Protein AF-A0A2E7JFL5-F1 (afdb_monomer)

Secondary structure (DSSP, 8-state):
-PPPPPSS------S-S---EEEEEEEBTB--HHHHHHHHHH-TTEEEEEEESS-S-HHHHTT-SEEEEEEEGGGTTT-TTTHHHH-STTTT---TT-EEEEEEE-TTS----HHHHHHHHHHTT-EEEEPPP-

Foldseek 3Di:
DDDDDDPDPPPPPPPDPDPQQEEEEFEQQFDDPVVNVVVCVVCVSHHYDYDGDADPPLVNRAVHLEYEYEYELVLCAPCLLPSCVVDRRCVPHQQANGEYEYEYPPPPVGPHPVVSNCVNSVVSHHNYDYDDHD

pLDDT: mean 78.44, std 17.64, range [36.72, 97.0]

Nearest PDB structures (foldseek):
  1ahn-assembly1_A  TM=6.232E-01  e=6.566E-03  Escherichia coli
  5ljp-assembly1_A  TM=6.431E-01  e=4.286E-02  Nostoc sp. PCC 7119
  5veg-assembly3_C  TM=6.002E-01  e=5.205E-02  Limosilactobacillus reuteri
  1qhe-assembly1_A  TM=5.517E-01  e=2.908E-02  Nostoc sp. PCC 7119
  6gaq-assembly1_A  TM=5.177E-01  e=1.624E-02  Bacillus cereus ATCC 14579

Mean predicted aligned error: 10.01 Å

Solvent-accessible surface area (backbone atoms only — not comparable to full-atom values): 7988 Å² total; per-residue (Å²): 134,88,80,84,76,79,93,61,84,70,81,75,69,75,92,67,96,68,78,61,52,57,26,37,31,41,21,74,86,36,72,53,64,73,60,54,49,54,52,46,67,76,36,78,71,49,42,74,51,78,43,60,45,78,64,67,51,36,78,74,53,64,82,40,55,41,33,37,38,43,38,46,27,86,81,36,58,95,37,32,65,53,37,79,78,74,41,57,84,54,60,82,50,80,41,61,79,21,39,36,40,35,35,71,39,74,56,89,88,40,82,56,60,59,67,44,32,42,48,39,40,38,76,54,38,25,50,57,40,78,50,74,89,125

Sequence (134 aa):
MRKRIPLYPTQEKPKNPGAMSCAAMICTAGCPADITEQLAESLPNICFDCYATEVASAQNICPYKDIYLLISAEDIIGIEEDWLDTTTAFKGISLKERNVFIQGYRNELLSPDWEALLSSFASRGALPVLLGPS

Radius of gyration: 19.9 Å; Cα contacts (8 Å, |Δi|>4): 203; chains: 1; bounding box: 33×41×75 Å

Structure (mmCIF, N/CA/C/O backbone):
data_AF-A0A2E7JFL5-F1
#
_entry.id   AF-A0A2E7JFL5-F1
#
loop_
_atom_site.group_PDB
_atom_site.id
_atom_site.type_symbol
_atom_site.label_atom_id
_atom_site.label_alt_id
_atom_site.label_comp_id
_atom_site.label_asym_id
_atom_site.label_entity_id
_atom_site.label_seq_id
_atom_site.pdbx_PDB_ins_code
_atom_site.Cartn_x
_atom_site.Cartn_y
_atom_site.Cartn_z
_atom_site.occupancy
_atom_site.B_iso_or_equiv
_atom_site.auth_seq_id
_atom_site.auth_comp_id
_atom_site.auth_asym_id
_atom_site.auth_atom_id
_atom_site.pdbx_PDB_model_num
ATOM 1 N N . MET A 1 1 ? -16.829 25.202 60.565 1.00 43.12 1 MET A N 1
ATOM 2 C CA . MET A 1 1 ? -15.670 25.781 59.846 1.00 43.12 1 MET A CA 1
ATOM 3 C C . MET A 1 1 ? -15.755 25.372 58.379 1.00 43.12 1 MET A C 1
ATOM 5 O O . MET A 1 1 ? -15.778 24.181 58.099 1.00 43.12 1 MET A O 1
ATOM 9 N N . ARG A 1 2 ? -15.911 26.334 57.458 1.00 40.91 2 ARG A N 1
ATOM 10 C CA . ARG A 1 2 ? -16.038 26.084 56.009 1.00 40.91 2 ARG A CA 1
ATOM 11 C C . ARG A 1 2 ? -14.658 25.738 55.432 1.00 40.91 2 ARG A C 1
ATOM 13 O O . ARG A 1 2 ? -13.753 26.564 55.505 1.00 40.91 2 ARG A O 1
ATOM 20 N N . LYS A 1 3 ? -14.487 24.524 54.896 1.00 44.25 3 LYS A N 1
ATOM 21 C CA . LYS A 1 3 ? -13.269 24.112 54.178 1.00 44.25 3 LYS A CA 1
ATOM 22 C C . LYS A 1 3 ? -13.237 24.816 52.813 1.00 44.25 3 LYS A C 1
ATOM 24 O O . LYS A 1 3 ? -14.229 24.786 52.091 1.00 44.25 3 LYS A O 1
ATOM 29 N N . ARG A 1 4 ? -12.122 25.485 52.495 1.00 49.38 4 ARG A N 1
ATOM 30 C CA . ARG A 1 4 ? -11.875 26.131 51.193 1.00 49.38 4 ARG A CA 1
ATOM 31 C C . ARG A 1 4 ? -11.761 25.057 50.107 1.00 49.38 4 ARG A C 1
ATOM 33 O O . ARG A 1 4 ? -10.994 24.114 50.273 1.00 49.38 4 ARG A O 1
ATOM 40 N N . ILE A 1 5 ? -12.507 25.219 49.018 1.00 57.12 5 ILE A N 1
ATOM 41 C CA . ILE A 1 5 ? -12.375 24.428 47.788 1.00 57.12 5 ILE A CA 1
ATOM 42 C C . ILE A 1 5 ? -11.257 25.077 46.953 1.00 57.12 5 ILE A C 1
ATOM 44 O O . ILE A 1 5 ? -11.315 26.293 46.749 1.00 57.12 5 ILE A O 1
ATOM 48 N N . PRO A 1 6 ? -10.233 24.337 46.493 1.00 43.84 6 PRO A N 1
ATOM 49 C CA . PRO A 1 6 ? -9.241 24.877 45.569 1.00 43.84 6 PRO A CA 1
ATOM 50 C C . PRO A 1 6 ? -9.894 25.234 44.225 1.00 43.84 6 PRO A C 1
ATOM 52 O O . PRO A 1 6 ? -10.531 24.397 43.594 1.00 43.84 6 PRO A O 1
ATOM 55 N N . LEU A 1 7 ? -9.728 26.487 43.800 1.00 46.53 7 LEU A N 1
ATOM 56 C CA . LEU A 1 7 ? -10.226 27.055 42.542 1.00 46.53 7 LEU A CA 1
ATOM 57 C C . LEU A 1 7 ? -9.239 26.832 41.389 1.00 46.53 7 LEU A C 1
ATOM 59 O O . LEU A 1 7 ? -8.858 27.786 40.738 1.00 46.53 7 LEU A O 1
ATOM 63 N N . TYR A 1 8 ? -8.809 25.598 41.140 1.00 39.72 8 TYR A N 1
ATOM 64 C CA . TYR A 1 8 ? -8.213 25.199 39.860 1.00 39.72 8 TYR A CA 1
ATOM 65 C C . TYR A 1 8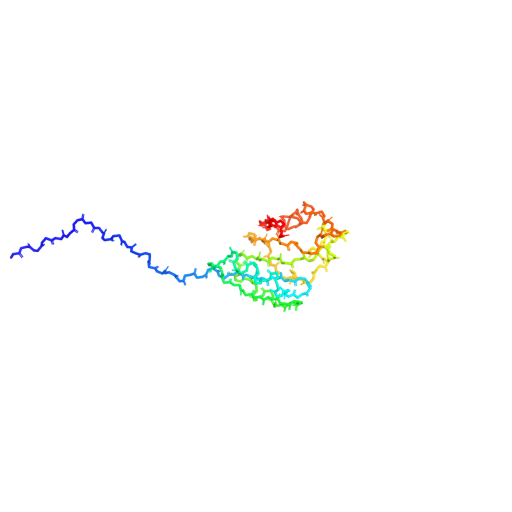 ? -8.455 23.698 39.696 1.00 39.72 8 TYR A C 1
ATOM 67 O O . TYR A 1 8 ? -8.104 22.947 40.614 1.00 39.72 8 TYR A O 1
ATOM 75 N N . PRO A 1 9 ? -9.032 23.224 38.575 1.00 43.28 9 PRO A N 1
ATOM 76 C CA . PRO A 1 9 ? -8.902 21.824 38.224 1.00 43.28 9 PRO A CA 1
ATOM 77 C C . PRO A 1 9 ? -7.404 21.560 38.139 1.00 43.28 9 PRO A C 1
ATOM 79 O O . PRO A 1 9 ? -6.683 22.197 37.368 1.00 43.28 9 PRO A O 1
ATOM 82 N N . THR A 1 10 ? -6.931 20.670 39.003 1.00 48.72 10 THR A N 1
ATOM 83 C CA . THR A 1 10 ? -5.650 19.992 38.844 1.00 48.72 10 THR A CA 1
ATOM 84 C C . THR A 1 10 ? -5.579 19.600 37.376 1.00 48.72 10 THR A C 1
ATOM 86 O O . THR A 1 10 ? -6.530 18.970 36.916 1.00 48.72 10 THR A O 1
ATOM 89 N N . GLN A 1 11 ? -4.552 20.038 36.634 1.00 44.06 11 GLN A N 1
ATOM 90 C CA . GLN A 1 11 ? -4.354 19.598 35.252 1.00 44.06 11 GLN A CA 1
ATOM 91 C C . GLN A 1 11 ? -4.580 18.089 35.232 1.00 44.06 11 GLN A C 1
ATOM 93 O O . GLN A 1 11 ? -3.821 17.345 35.861 1.00 44.06 11 GLN A O 1
ATOM 98 N N . GLU A 1 12 ? -5.683 17.654 34.619 1.00 38.97 12 GLU A N 1
ATOM 99 C CA . GLU A 1 12 ? -5.945 16.239 34.457 1.00 38.97 12 GLU A CA 1
ATOM 100 C C . GLU A 1 12 ? -4.781 15.732 33.615 1.00 38.97 12 GLU A C 1
ATOM 102 O O . GLU A 1 12 ? -4.659 16.049 32.432 1.00 38.97 12 GLU A O 1
ATOM 107 N N . LYS A 1 13 ? -3.879 14.974 34.248 1.00 46.38 13 LYS A N 1
ATOM 108 C CA . LYS A 1 13 ? -3.031 14.049 33.505 1.00 46.38 13 LYS A CA 1
ATOM 109 C C . LYS A 1 13 ? -3.963 13.291 32.556 1.00 46.38 13 LYS A C 1
ATOM 111 O O . LYS A 1 13 ? -5.023 12.860 33.025 1.00 46.38 13 LYS A O 1
ATOM 116 N N . PRO A 1 14 ? -3.611 13.133 31.271 1.00 39.59 14 PRO A N 1
ATOM 117 C CA . PRO A 1 14 ? -4.465 12.423 30.333 1.00 39.59 14 PRO A CA 1
ATOM 118 C C . PRO A 1 14 ? -4.865 11.069 30.933 1.00 39.59 14 PRO A C 1
ATOM 120 O O . PRO A 1 14 ? -4.017 10.242 31.279 1.00 39.59 14 PRO A O 1
ATOM 123 N N . LYS A 1 15 ? -6.176 10.882 31.123 1.00 39.72 15 LYS A N 1
ATOM 124 C CA . LYS A 1 15 ? -6.783 9.593 31.457 1.00 39.72 15 LYS A CA 1
ATOM 125 C C . LYS A 1 15 ? -6.599 8.696 30.233 1.00 39.72 15 LYS A C 1
ATOM 127 O O . LYS A 1 15 ? -7.395 8.775 29.308 1.00 39.72 15 LYS A O 1
ATOM 132 N N . ASN A 1 16 ? -5.532 7.898 30.274 1.00 39.34 16 ASN A N 1
ATOM 133 C CA . ASN A 1 16 ? -5.048 6.886 29.322 1.00 39.34 16 ASN A CA 1
ATOM 134 C C . ASN A 1 16 ? -3.767 7.292 28.576 1.00 39.34 16 ASN A C 1
ATOM 136 O O . ASN A 1 16 ? -3.837 7.909 27.519 1.00 39.34 16 ASN A O 1
ATOM 140 N N . PRO A 1 17 ? -2.596 6.816 29.035 1.00 36.72 17 PRO A N 1
ATOM 141 C CA . PRO A 1 17 ? -1.398 6.694 28.206 1.00 36.72 17 PRO A CA 1
ATOM 142 C C . PRO A 1 17 ? -1.473 5.509 27.212 1.00 36.72 17 PRO A C 1
ATOM 144 O O . PRO A 1 17 ? -0.442 5.065 26.729 1.00 36.72 17 PRO A O 1
ATOM 147 N N . GLY A 1 18 ? -2.656 4.934 26.954 1.00 36.88 18 GLY A N 1
ATOM 148 C CA . GLY A 1 18 ? -2.773 3.537 26.511 1.00 36.88 18 GLY A CA 1
ATOM 149 C C . GLY A 1 18 ? -3.820 3.230 25.444 1.00 36.88 18 GLY A C 1
ATOM 150 O O . GLY A 1 18 ? -4.287 2.100 25.393 1.00 36.88 18 GLY A O 1
ATOM 151 N N . ALA A 1 19 ? -4.206 4.186 24.599 1.00 42.78 19 ALA A N 1
ATOM 152 C CA . ALA A 1 19 ? -4.797 3.819 23.314 1.00 42.78 19 ALA A CA 1
ATOM 153 C C . ALA A 1 19 ? -3.652 3.740 22.299 1.00 42.78 19 ALA A C 1
ATOM 155 O O . ALA A 1 19 ? -3.390 4.710 21.592 1.00 42.78 19 ALA A O 1
ATOM 156 N N . MET A 1 20 ? -2.917 2.622 22.283 1.00 50.75 20 MET A N 1
ATOM 157 C CA . MET A 1 20 ? -2.099 2.300 21.111 1.00 50.75 20 MET A CA 1
ATOM 158 C C . MET A 1 20 ? -3.053 2.299 19.918 1.00 50.75 20 MET A C 1
ATOM 160 O O . MET A 1 20 ? -4.004 1.518 19.894 1.00 50.75 20 MET A O 1
ATOM 164 N N . SER A 1 21 ? -2.855 3.217 18.973 1.00 66.00 21 SER A N 1
ATOM 165 C CA . SER A 1 21 ? -3.533 3.118 17.686 1.00 66.00 21 SER A CA 1
ATOM 166 C C . SER A 1 21 ? -2.905 1.919 16.993 1.00 66.00 21 SER A C 1
ATOM 168 O O . SER A 1 21 ? -1.736 1.982 16.608 1.00 66.00 21 SER A O 1
ATOM 170 N N . CYS A 1 22 ? -3.620 0.796 16.943 1.00 83.12 22 CYS A N 1
ATOM 171 C CA . CYS A 1 22 ? -3.179 -0.325 16.131 1.00 83.12 22 CYS A CA 1
ATOM 172 C C . CYS A 1 22 ? -3.450 0.011 14.662 1.00 83.12 22 CYS A C 1
ATOM 174 O O . CYS A 1 22 ? -4.514 0.541 14.332 1.00 83.12 22 CYS A O 1
ATOM 176 N N . ALA A 1 23 ? -2.503 -0.301 13.789 1.00 89.62 23 ALA A N 1
ATOM 177 C CA . ALA A 1 23 ? -2.633 -0.192 12.347 1.00 89.62 23 ALA A CA 1
ATOM 178 C C . ALA A 1 23 ? -2.434 -1.569 11.711 1.00 89.62 23 ALA A C 1
ATOM 180 O O . ALA A 1 23 ? -1.643 -2.382 12.194 1.00 89.62 23 ALA A O 1
ATOM 181 N N . ALA A 1 24 ? -3.140 -1.825 10.612 1.00 90.31 24 ALA A N 1
ATOM 182 C CA . ALA A 1 24 ? -2.909 -3.031 9.830 1.00 90.31 24 ALA A CA 1
ATOM 183 C C . ALA A 1 24 ? -1.646 -2.840 8.988 1.00 90.31 24 ALA A C 1
ATOM 185 O O . ALA A 1 24 ? -1.560 -1.860 8.252 1.00 90.31 24 ALA A O 1
ATOM 186 N N . MET A 1 25 ? -0.699 -3.774 9.051 1.00 89.62 25 MET A N 1
ATOM 187 C CA . MET A 1 25 ? 0.449 -3.806 8.147 1.00 89.62 25 MET A CA 1
ATOM 188 C C . MET A 1 25 ? 0.263 -4.932 7.127 1.00 89.62 25 MET A C 1
ATOM 190 O O . MET A 1 25 ? 0.188 -6.101 7.497 1.00 89.62 25 MET A O 1
ATOM 194 N N . ILE A 1 26 ? 0.171 -4.587 5.844 1.00 88.56 26 ILE A N 1
ATOM 195 C CA . ILE A 1 26 ? -0.042 -5.516 4.727 1.00 88.56 26 ILE A CA 1
ATOM 196 C C . ILE A 1 26 ? 1.209 -5.509 3.853 1.00 88.56 26 ILE A C 1
ATOM 198 O O . ILE A 1 26 ? 1.731 -4.442 3.542 1.00 88.56 26 ILE A O 1
ATOM 202 N N . CYS A 1 27 ? 1.693 -6.686 3.454 1.00 85.06 27 CYS A N 1
ATOM 203 C CA . CYS A 1 27 ? 2.914 -6.813 2.655 1.00 85.06 27 CYS A CA 1
ATOM 204 C C . CYS A 1 27 ? 2.711 -7.725 1.436 1.00 85.06 27 CYS A C 1
ATOM 206 O O . CYS A 1 27 ? 2.114 -8.796 1.566 1.00 85.06 27 CYS A O 1
ATOM 208 N N . THR A 1 28 ? 3.231 -7.333 0.268 1.00 79.62 28 THR A N 1
ATOM 209 C CA . THR A 1 28 ? 3.016 -8.060 -1.003 1.00 79.62 28 THR A CA 1
ATOM 210 C C . THR A 1 28 ? 3.883 -9.310 -1.174 1.00 79.62 28 THR A C 1
ATOM 212 O O . THR A 1 28 ? 3.398 -10.307 -1.699 1.00 79.62 28 THR A O 1
ATOM 215 N N . ALA A 1 29 ? 5.106 -9.318 -0.634 1.00 71.50 29 ALA A N 1
ATOM 216 C CA . ALA A 1 29 ? 6.026 -10.463 -0.677 1.00 71.50 29 ALA A CA 1
ATOM 217 C C . ALA A 1 29 ? 6.206 -11.144 0.698 1.00 71.50 29 ALA A C 1
ATOM 219 O O . ALA A 1 29 ? 7.241 -11.750 0.978 1.00 71.50 29 ALA A O 1
ATOM 220 N N . GLY A 1 30 ? 5.202 -11.022 1.578 1.00 70.50 30 GLY A N 1
ATOM 221 C CA . GLY A 1 30 ? 5.345 -11.288 3.016 1.00 70.50 30 GLY A CA 1
ATOM 222 C C . GLY A 1 30 ? 6.001 -10.107 3.739 1.00 70.50 30 GLY A C 1
ATOM 223 O O . GLY A 1 30 ? 6.522 -9.212 3.088 1.00 70.50 30 GLY A O 1
ATOM 224 N N . CYS A 1 31 ? 5.918 -10.056 5.071 1.00 76.31 31 CYS A N 1
ATOM 225 C CA . CYS A 1 31 ? 6.453 -8.955 5.884 1.00 76.31 31 CYS A CA 1
ATOM 226 C C . CYS A 1 31 ? 7.985 -9.077 6.003 1.00 76.31 31 CYS A C 1
ATOM 228 O O . CYS A 1 31 ? 8.438 -9.912 6.791 1.00 76.31 31 CYS A O 1
ATOM 230 N N . PRO A 1 32 ? 8.799 -8.309 5.247 1.00 78.12 32 PRO A N 1
ATOM 231 C CA . PRO A 1 32 ? 10.252 -8.421 5.318 1.00 78.12 32 PRO A CA 1
ATOM 232 C C . PRO A 1 32 ? 10.706 -7.862 6.666 1.00 78.12 32 PRO A C 1
ATOM 234 O O . PRO A 1 32 ? 10.388 -6.718 6.996 1.00 78.12 32 PRO A O 1
ATOM 237 N N . ALA A 1 33 ? 11.392 -8.687 7.461 1.00 82.81 33 ALA A N 1
ATOM 238 C CA . ALA A 1 33 ? 11.690 -8.374 8.857 1.00 82.81 33 ALA A CA 1
ATOM 239 C C . ALA A 1 33 ? 12.424 -7.033 9.002 1.00 82.81 33 ALA A C 1
ATOM 241 O O . ALA A 1 33 ? 11.982 -6.178 9.759 1.00 82.81 33 ALA A O 1
ATOM 242 N N . ASP A 1 34 ? 13.454 -6.810 8.189 1.00 83.19 34 ASP A N 1
ATOM 243 C CA . ASP A 1 34 ? 14.268 -5.595 8.160 1.00 83.19 34 ASP A CA 1
ATOM 244 C C . ASP A 1 34 ? 13.449 -4.318 7.921 1.00 83.19 34 ASP A C 1
ATOM 246 O O . ASP A 1 34 ? 13.607 -3.336 8.643 1.00 83.19 34 ASP A O 1
ATOM 250 N N . ILE A 1 35 ? 12.531 -4.335 6.954 1.00 81.44 35 ILE A N 1
ATOM 251 C CA . ILE A 1 35 ? 11.697 -3.170 6.625 1.00 81.44 35 ILE A CA 1
ATOM 252 C C . ILE A 1 35 ? 10.620 -2.963 7.694 1.00 81.44 35 ILE A C 1
ATOM 254 O O . ILE A 1 35 ? 10.345 -1.836 8.106 1.00 81.44 35 ILE A O 1
ATOM 258 N N . THR A 1 36 ? 10.014 -4.053 8.168 1.00 82.88 36 THR A N 1
ATOM 259 C CA . THR A 1 36 ? 8.965 -3.990 9.195 1.00 82.88 36 THR A CA 1
ATOM 260 C C . THR A 1 36 ? 9.509 -3.498 10.538 1.00 82.88 36 THR A C 1
ATOM 262 O O . THR A 1 36 ? 8.847 -2.705 11.206 1.00 82.88 36 THR A O 1
ATOM 265 N N . GLU A 1 37 ? 10.730 -3.902 10.905 1.00 85.50 37 GLU A N 1
ATOM 266 C CA . GLU A 1 37 ? 11.435 -3.445 12.105 1.00 85.50 37 GLU A CA 1
ATOM 267 C C . GLU A 1 37 ? 11.799 -1.964 11.990 1.00 85.50 37 GLU A C 1
ATOM 269 O O . GLU A 1 37 ? 11.460 -1.193 12.885 1.00 85.50 37 GLU A O 1
ATOM 274 N N . GLN A 1 38 ? 12.378 -1.531 10.863 1.00 85.06 38 GLN A N 1
ATOM 275 C CA . GLN A 1 38 ? 12.683 -0.114 10.625 1.00 85.06 38 GLN A CA 1
ATOM 276 C C . GLN A 1 38 ? 11.435 0.774 10.715 1.00 85.06 38 GLN A C 1
ATOM 278 O O . GLN A 1 38 ? 11.460 1.839 11.340 1.00 85.06 38 GLN A O 1
ATOM 283 N N . LEU A 1 39 ? 10.317 0.333 10.130 1.00 84.88 39 LEU A N 1
ATOM 284 C CA . LEU A 1 39 ? 9.057 1.066 10.211 1.00 84.88 39 LEU A CA 1
ATOM 285 C C . LEU A 1 39 ? 8.546 1.132 11.659 1.00 84.88 39 LEU A C 1
ATOM 287 O O . LEU A 1 39 ? 8.168 2.211 12.121 1.00 84.88 39 LEU A O 1
ATOM 291 N N . ALA A 1 40 ? 8.577 0.015 12.391 1.00 83.81 40 ALA A N 1
ATOM 292 C CA . ALA A 1 40 ? 8.162 -0.038 13.791 1.00 83.81 40 ALA A CA 1
ATOM 293 C C . ALA A 1 40 ? 9.019 0.864 14.697 1.00 83.81 40 ALA A C 1
ATOM 295 O O . ALA A 1 40 ? 8.479 1.579 15.542 1.00 83.81 40 ALA A O 1
ATOM 296 N N . GLU A 1 41 ? 10.336 0.900 14.484 1.00 86.12 41 GLU A N 1
ATOM 297 C CA . GLU A 1 41 ? 11.257 1.793 15.197 1.00 86.12 41 GLU A CA 1
ATOM 298 C C . GLU A 1 41 ? 10.982 3.272 14.905 1.00 86.12 41 GLU A C 1
ATOM 300 O O . GLU A 1 41 ? 11.066 4.112 15.804 1.00 86.12 41 GLU A O 1
ATOM 305 N N . SER A 1 42 ? 10.610 3.600 13.664 1.00 83.94 42 SER A N 1
ATOM 306 C CA . SER A 1 42 ? 10.277 4.973 13.266 1.00 83.94 42 SER A CA 1
ATOM 307 C C . SER A 1 42 ? 8.938 5.465 13.840 1.00 83.94 42 SER A C 1
ATOM 309 O O . SER A 1 42 ? 8.709 6.673 13.945 1.00 83.94 42 SER A O 1
ATOM 311 N N . LEU A 1 43 ? 8.061 4.540 14.255 1.00 86.06 43 LEU A N 1
ATOM 312 C CA . LEU A 1 43 ? 6.703 4.810 14.733 1.00 86.06 43 LEU A CA 1
ATOM 313 C C . LEU A 1 43 ? 6.420 4.112 16.079 1.00 86.06 43 LEU A C 1
ATOM 315 O O . LEU A 1 43 ? 5.461 3.347 16.192 1.00 86.06 43 LEU A O 1
ATOM 319 N N . PRO A 1 44 ? 7.165 4.434 17.157 1.00 82.06 44 PRO A N 1
ATOM 320 C CA . PRO A 1 44 ? 7.122 3.687 18.422 1.00 82.06 44 PRO A CA 1
ATOM 321 C C . PRO A 1 44 ? 5.790 3.796 19.186 1.00 82.06 44 PRO A C 1
ATOM 323 O O . PRO A 1 44 ? 5.572 3.087 20.165 1.00 82.06 44 PRO A O 1
ATOM 326 N N . ASN A 1 45 ? 4.902 4.704 18.770 1.00 83.44 45 ASN A N 1
ATOM 327 C CA . ASN A 1 45 ? 3.583 4.905 19.379 1.00 83.44 45 ASN A CA 1
ATOM 328 C C . ASN A 1 45 ? 2.452 4.179 18.629 1.00 83.44 45 ASN A C 1
ATOM 330 O O . ASN A 1 45 ? 1.294 4.276 19.040 1.00 83.44 45 ASN A O 1
ATOM 334 N N . ILE A 1 46 ? 2.769 3.4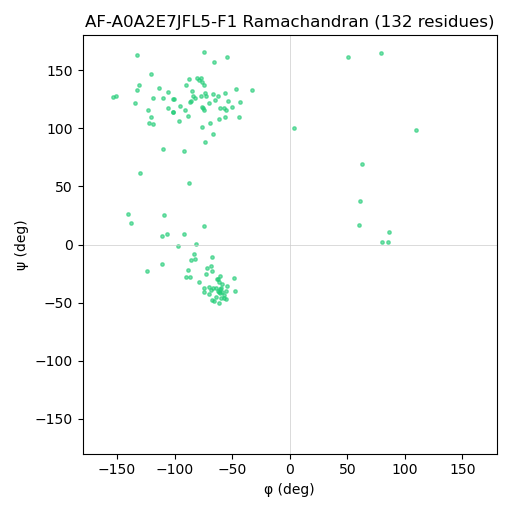93 17.528 1.00 83.88 46 ILE A N 1
ATOM 335 C CA . ILE A 1 46 ? 1.820 2.732 16.717 1.00 83.88 46 ILE A CA 1
ATOM 336 C C . ILE A 1 46 ? 2.061 1.250 16.984 1.00 83.88 46 ILE A C 1
ATOM 338 O O . ILE A 1 46 ? 3.193 0.774 16.965 1.00 83.88 46 ILE A O 1
ATOM 342 N N . CYS A 1 47 ? 0.987 0.516 17.252 1.00 86.44 47 CYS A N 1
ATOM 343 C CA . CYS A 1 47 ? 1.045 -0.940 17.273 1.00 86.44 47 CYS A CA 1
ATOM 344 C C . CYS A 1 47 ? 0.734 -1.447 15.864 1.00 86.44 47 CYS A C 1
ATOM 346 O O . CYS A 1 47 ? -0.179 -0.937 15.218 1.00 86.44 47 CYS A O 1
ATOM 348 N N . PHE A 1 48 ? 1.478 -2.431 15.375 1.00 86.56 48 PHE A N 1
ATOM 349 C CA . PHE A 1 48 ? 1.227 -3.012 14.064 1.00 86.56 48 PHE A CA 1
ATOM 350 C C . PHE A 1 48 ? 0.698 -4.433 14.192 1.00 86.56 48 PHE A C 1
ATOM 352 O O . PHE A 1 48 ? 1.345 -5.284 14.800 1.00 86.56 48 PHE A O 1
ATOM 359 N N . ASP A 1 49 ? -0.445 -4.685 13.563 1.00 87.00 49 ASP A N 1
ATOM 360 C CA . ASP A 1 49 ? -0.933 -6.034 13.313 1.00 87.00 49 ASP A CA 1
ATOM 361 C C . ASP A 1 49 ? -0.525 -6.437 11.893 1.00 87.00 49 ASP A C 1
ATOM 363 O O . ASP A 1 49 ? -1.041 -5.914 10.902 1.00 87.00 49 ASP A O 1
ATOM 367 N N . CYS A 1 50 ? 0.463 -7.326 11.802 1.00 84.44 50 CYS A N 1
ATOM 368 C CA . CYS A 1 50 ? 1.066 -7.734 10.537 1.00 84.44 50 CYS A CA 1
ATOM 369 C C . CYS A 1 50 ? 0.276 -8.861 9.864 1.00 84.44 50 CYS A C 1
ATOM 371 O O . CYS A 1 50 ? -0.016 -9.894 10.470 1.00 84.44 50 CYS A O 1
ATOM 373 N N . TYR A 1 51 ? 0.001 -8.689 8.574 1.00 81.38 51 TYR A N 1
ATOM 374 C CA . TYR A 1 51 ? -0.718 -9.637 7.734 1.00 81.38 51 TYR A CA 1
ATOM 375 C C . TYR A 1 51 ? 0.165 -10.040 6.543 1.00 81.38 51 TYR A C 1
ATOM 377 O O . TYR A 1 51 ? 0.356 -9.269 5.599 1.00 81.38 51 TYR A O 1
ATOM 385 N N . ALA A 1 52 ? 0.724 -11.254 6.601 1.00 67.81 52 ALA A N 1
ATOM 386 C CA . ALA A 1 52 ? 1.567 -11.825 5.551 1.00 67.81 52 ALA A CA 1
ATOM 387 C C . ALA A 1 52 ? 0.723 -12.634 4.550 1.00 67.81 52 ALA A C 1
ATOM 389 O O . ALA A 1 52 ? 0.153 -13.645 4.949 1.00 67.81 52 ALA A O 1
ATOM 390 N N . THR A 1 53 ? 0.691 -12.170 3.289 1.00 57.50 53 THR A N 1
ATOM 391 C CA . THR A 1 53 ? 0.082 -12.788 2.086 1.00 57.50 53 THR A CA 1
ATOM 392 C C . THR A 1 53 ? -1.378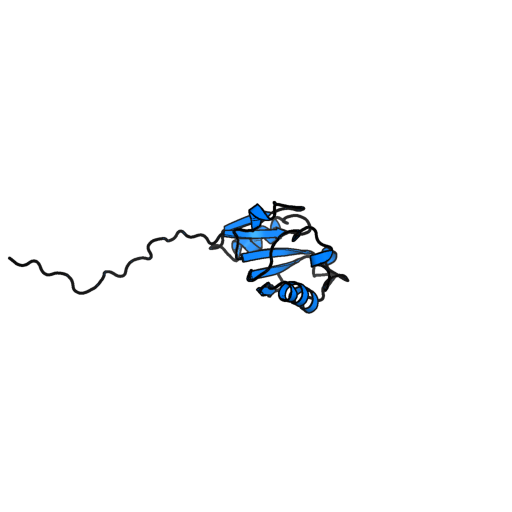 -13.272 2.193 1.00 57.50 53 THR A C 1
ATOM 394 O O . THR A 1 53 ? -1.974 -13.354 3.257 1.00 57.50 53 THR A O 1
ATOM 397 N N . GLU A 1 54 ? -2.000 -13.449 1.021 1.00 51.72 54 GLU A N 1
ATOM 398 C CA . GLU A 1 54 ? -3.400 -13.819 0.750 1.00 51.72 54 GLU A CA 1
ATOM 399 C C . GLU A 1 54 ? -4.348 -13.969 1.952 1.00 51.72 54 GLU A C 1
ATOM 401 O O . GLU A 1 54 ? -4.483 -15.022 2.569 1.00 51.72 54 GLU A O 1
ATOM 406 N N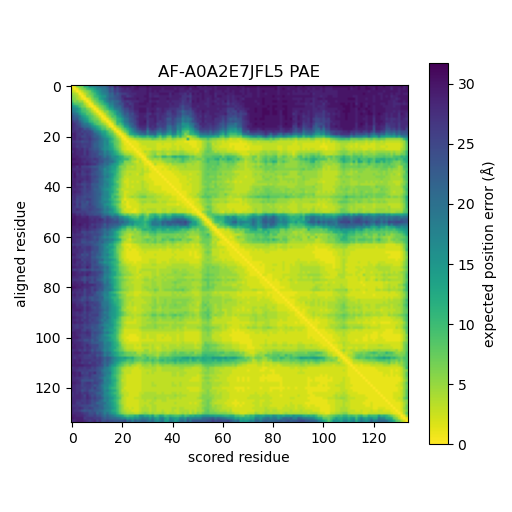 . VAL A 1 55 ? -5.133 -12.911 2.165 1.00 53.22 55 VAL A N 1
ATOM 407 C CA . VAL A 1 55 ? -6.386 -12.952 2.920 1.00 53.22 55 VAL A CA 1
ATOM 408 C C . VAL A 1 55 ? -6.195 -13.345 4.389 1.00 53.22 55 VAL A C 1
ATOM 410 O O . VAL A 1 55 ? -6.770 -14.308 4.900 1.00 53.22 55 VAL A O 1
ATOM 413 N N . ALA A 1 56 ? -5.577 -12.444 5.151 1.00 55.28 56 ALA A N 1
ATOM 414 C CA . ALA A 1 56 ? -6.238 -12.096 6.399 1.00 55.28 56 ALA A CA 1
ATOM 415 C C . ALA A 1 56 ? -7.644 -11.620 6.009 1.00 55.28 56 ALA A C 1
ATOM 417 O O . ALA A 1 56 ? -7.768 -10.617 5.311 1.00 55.28 56 ALA A O 1
ATOM 418 N N . SER A 1 57 ? -8.677 -12.412 6.331 1.00 61.69 57 SER A N 1
ATOM 419 C CA . SER A 1 57 ? -10.087 -12.118 6.029 1.00 61.69 57 SER A CA 1
ATOM 420 C C . SER A 1 57 ? -10.332 -10.615 6.082 1.00 61.69 57 SER A C 1
ATOM 422 O O . SER A 1 57 ? -9.912 -9.988 7.051 1.00 61.69 57 SER A O 1
ATOM 424 N N . ALA A 1 58 ? -11.004 -10.020 5.091 1.00 62.91 58 ALA A N 1
ATOM 425 C CA . ALA A 1 58 ? -11.298 -8.586 5.119 1.00 62.91 58 ALA A CA 1
ATOM 426 C C . ALA A 1 58 ? -11.901 -8.147 6.470 1.00 62.91 58 ALA A C 1
ATOM 428 O O . ALA A 1 58 ? -11.632 -7.044 6.927 1.00 62.91 58 ALA A O 1
ATOM 429 N N . GLN A 1 59 ? -12.615 -9.048 7.161 1.00 69.31 59 GLN A N 1
ATOM 430 C CA . GLN A 1 59 ? -13.124 -8.863 8.524 1.00 69.31 59 GLN A CA 1
ATOM 431 C C . GLN A 1 59 ? -12.039 -8.577 9.573 1.00 69.31 59 GLN A C 1
ATOM 433 O O . GLN A 1 59 ? -12.291 -7.809 10.494 1.00 69.31 59 GLN A O 1
ATOM 438 N N . ASN A 1 60 ? -10.850 -9.160 9.429 1.00 73.56 60 ASN A N 1
ATOM 439 C CA . ASN A 1 60 ? -9.699 -8.911 10.289 1.00 73.56 60 ASN A CA 1
ATOM 440 C C . ASN A 1 60 ? -9.152 -7.506 10.060 1.00 73.56 60 ASN A C 1
ATOM 442 O O . ASN A 1 60 ? -8.786 -6.867 11.026 1.00 73.56 60 ASN A O 1
ATOM 446 N N . ILE A 1 61 ? -9.153 -7.000 8.822 1.00 78.00 61 ILE A N 1
ATOM 447 C CA . ILE A 1 61 ? -8.610 -5.670 8.492 1.00 78.00 61 ILE A CA 1
ATOM 448 C C . ILE A 1 61 ? -9.674 -4.565 8.650 1.00 78.00 61 ILE A C 1
ATOM 450 O O . ILE A 1 61 ? -9.365 -3.389 8.859 1.00 78.00 61 ILE A O 1
ATOM 454 N N . CYS A 1 62 ? -10.960 -4.921 8.597 1.00 75.69 62 CYS A N 1
ATOM 455 C CA . CYS A 1 62 ? -12.085 -3.997 8.721 1.00 75.69 62 CYS A CA 1
ATOM 456 C C . CYS A 1 62 ? -11.995 -3.010 9.905 1.00 75.69 62 CYS A C 1
ATOM 458 O O . CYS A 1 62 ? -12.344 -1.850 9.674 1.00 75.69 62 CYS A O 1
ATOM 460 N N . PRO A 1 63 ? -11.527 -3.390 11.110 1.00 82.44 63 PRO A N 1
ATOM 461 C CA . PRO A 1 63 ? -11.441 -2.485 12.256 1.00 82.44 63 PRO A CA 1
ATOM 462 C C . PRO A 1 63 ? -10.415 -1.350 12.108 1.00 82.44 63 PRO A C 1
ATOM 464 O O . PRO A 1 63 ? -10.555 -0.329 12.778 1.00 82.44 63 PRO A O 1
ATOM 467 N N . TYR A 1 64 ? -9.397 -1.498 11.254 1.00 87.44 64 TYR A N 1
ATOM 468 C CA . TYR A 1 64 ? -8.277 -0.552 11.183 1.00 87.44 64 TYR A CA 1
ATOM 469 C C . TYR A 1 64 ? -8.563 0.617 10.243 1.00 87.44 64 TYR A C 1
ATOM 471 O O . TYR A 1 64 ? -8.801 0.431 9.052 1.00 87.44 64 TYR A O 1
ATOM 479 N N . LYS A 1 65 ? -8.490 1.848 10.750 1.00 89.69 65 LYS A N 1
ATOM 480 C CA . LYS A 1 65 ? -8.578 3.046 9.900 1.00 89.69 65 LYS A CA 1
ATOM 481 C C . LYS A 1 65 ? -7.296 3.279 9.094 1.00 89.69 65 LYS A C 1
ATOM 483 O O . LYS A 1 65 ? -7.373 3.696 7.938 1.00 89.69 65 LYS A O 1
ATOM 488 N N . ASP A 1 66 ? -6.159 2.994 9.717 1.00 92.12 66 ASP A N 1
ATOM 489 C CA . ASP A 1 66 ? -4.830 3.180 9.152 1.00 92.12 66 ASP A CA 1
ATOM 490 C C . ASP A 1 66 ? -4.299 1.834 8.648 1.00 92.12 66 ASP A C 1
ATOM 492 O O . ASP A 1 66 ? -4.271 0.843 9.386 1.00 92.12 66 ASP A O 1
ATOM 496 N N . ILE A 1 67 ? -3.904 1.801 7.377 1.00 91.88 67 ILE A N 1
ATOM 497 C CA . ILE A 1 67 ? -3.291 0.650 6.716 1.00 91.88 67 ILE A CA 1
ATOM 498 C C . ILE A 1 67 ? -1.896 1.066 6.262 1.00 91.88 67 ILE A C 1
ATOM 500 O O . ILE A 1 67 ? -1.751 2.041 5.533 1.00 91.88 67 ILE A O 1
ATOM 504 N N . TYR A 1 68 ? -0.883 0.310 6.660 1.00 92.12 68 TYR A N 1
ATOM 505 C CA . TYR A 1 68 ? 0.485 0.441 6.180 1.00 92.12 68 TYR A CA 1
ATOM 506 C C . TYR A 1 68 ? 0.743 -0.657 5.157 1.00 92.12 68 TYR A C 1
ATOM 508 O O . TYR A 1 68 ? 0.706 -1.842 5.479 1.00 92.12 68 TYR A O 1
ATOM 516 N N . LEU A 1 69 ? 0.954 -0.259 3.911 1.00 91.56 69 LEU A N 1
ATOM 517 C CA . LEU A 1 69 ? 1.241 -1.143 2.797 1.00 91.56 69 LEU A CA 1
ATOM 518 C C . LEU A 1 69 ? 2.739 -1.116 2.505 1.00 91.56 69 LEU A C 1
ATOM 520 O O . LEU A 1 69 ? 3.258 -0.100 2.043 1.00 91.56 69 LEU A O 1
ATOM 524 N N . LEU A 1 70 ? 3.409 -2.245 2.722 1.00 90.38 70 LEU A N 1
ATOM 525 C CA . LEU A 1 70 ? 4.772 -2.470 2.251 1.00 90.38 70 LEU A CA 1
ATOM 526 C C . LEU A 1 70 ? 4.716 -3.210 0.917 1.00 90.38 70 LEU A C 1
ATOM 528 O O . LEU A 1 70 ? 4.198 -4.328 0.837 1.00 90.38 70 LEU A O 1
ATOM 532 N N . ILE A 1 71 ? 5.247 -2.596 -0.133 1.00 89.25 71 ILE A N 1
ATOM 533 C CA . ILE A 1 71 ? 5.095 -3.102 -1.496 1.00 89.25 71 ILE A CA 1
ATOM 534 C C . ILE A 1 71 ? 6.418 -3.119 -2.253 1.00 89.25 71 ILE A C 1
ATOM 536 O O . ILE A 1 71 ? 7.178 -2.153 -2.209 1.00 89.25 71 ILE A O 1
ATOM 540 N N . SER A 1 72 ? 6.719 -4.232 -2.924 1.00 88.94 72 SER A N 1
ATOM 541 C CA . SER A 1 72 ? 7.915 -4.306 -3.761 1.00 88.94 72 SER A CA 1
ATOM 542 C C . SER A 1 72 ? 7.687 -3.556 -5.070 1.00 88.94 72 SER A C 1
ATOM 544 O O . SER A 1 72 ? 6.627 -3.707 -5.673 1.00 88.94 72 SER A O 1
ATOM 546 N N . ALA A 1 73 ? 8.690 -2.817 -5.551 1.00 88.00 73 ALA A N 1
ATOM 547 C CA . ALA A 1 73 ? 8.659 -2.228 -6.892 1.00 88.00 73 ALA A CA 1
ATOM 548 C C . ALA A 1 73 ? 8.395 -3.278 -7.991 1.00 88.00 73 ALA A C 1
ATOM 550 O O . ALA A 1 73 ? 7.674 -3.011 -8.951 1.00 88.00 73 ALA A O 1
ATOM 551 N N . GLU A 1 74 ? 8.932 -4.491 -7.821 1.00 88.69 74 GLU A N 1
ATOM 552 C CA . GLU A 1 74 ? 8.757 -5.618 -8.747 1.00 88.69 74 GLU A CA 1
ATOM 553 C C . GLU A 1 74 ? 7.291 -6.073 -8.850 1.00 88.69 74 GLU A C 1
ATOM 555 O O . GLU A 1 74 ? 6.870 -6.529 -9.910 1.00 88.69 74 GLU A O 1
ATOM 560 N N . ASP A 1 75 ? 6.509 -5.912 -7.776 1.00 86.81 75 ASP A N 1
ATOM 561 C CA . ASP A 1 75 ? 5.107 -6.344 -7.704 1.00 86.81 75 ASP A CA 1
ATOM 562 C C . ASP A 1 75 ? 4.125 -5.331 -8.318 1.00 86.81 75 ASP A C 1
ATOM 564 O O . ASP A 1 75 ? 2.932 -5.633 -8.407 1.00 86.81 75 ASP A O 1
ATOM 568 N N . ILE A 1 76 ? 4.583 -4.125 -8.686 1.00 90.25 76 ILE A N 1
ATOM 569 C CA . ILE A 1 76 ? 3.703 -3.037 -9.158 1.00 90.25 76 ILE A CA 1
ATOM 570 C C . ILE A 1 76 ? 4.037 -2.467 -10.523 1.00 90.25 76 ILE A C 1
ATOM 572 O O . ILE A 1 76 ? 3.152 -1.897 -11.156 1.00 90.25 76 ILE A O 1
ATOM 576 N N . ILE A 1 77 ? 5.273 -2.611 -10.991 1.00 90.81 77 ILE A N 1
ATOM 577 C CA . ILE A 1 77 ? 5.684 -1.993 -12.251 1.00 90.81 77 ILE A CA 1
ATOM 578 C C . ILE A 1 77 ? 4.896 -2.525 -13.442 1.00 90.81 77 ILE A C 1
ATOM 580 O O . ILE A 1 77 ? 4.850 -3.729 -13.699 1.00 90.81 77 ILE A O 1
ATOM 584 N N . GLY A 1 78 ? 4.338 -1.590 -14.211 1.00 91.69 78 GLY A N 1
ATOM 585 C CA . GLY A 1 78 ? 3.571 -1.861 -15.422 1.00 91.69 78 GLY A CA 1
ATOM 586 C C . GLY A 1 78 ? 2.095 -2.166 -15.173 1.00 91.69 78 GLY A C 1
ATOM 587 O O . GLY A 1 78 ? 1.388 -2.447 -16.141 1.00 91.69 78 GLY A O 1
ATOM 588 N N . ILE A 1 79 ? 1.642 -2.122 -13.917 1.00 91.00 79 ILE A N 1
ATOM 589 C CA . ILE A 1 79 ? 0.255 -2.375 -13.500 1.00 91.00 79 ILE A CA 1
ATOM 590 C C . ILE A 1 79 ? -0.223 -1.370 -12.439 1.00 91.00 79 ILE A C 1
ATOM 592 O O . ILE A 1 79 ? -1.160 -1.644 -11.705 1.00 91.00 79 ILE A O 1
ATOM 596 N N . GLU A 1 80 ? 0.424 -0.215 -1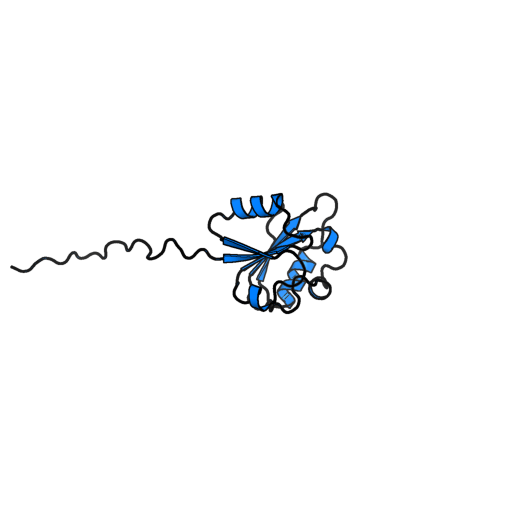2.276 1.00 93.19 80 GLU A N 1
ATOM 597 C CA . GLU A 1 80 ? 0.161 0.699 -11.154 1.00 93.19 80 GLU A CA 1
ATOM 598 C C . GLU A 1 80 ? -1.291 1.212 -11.104 1.00 93.19 80 GLU A C 1
ATOM 600 O O . GLU A 1 80 ? -1.877 1.326 -10.023 1.00 93.19 80 GLU A O 1
ATOM 605 N N . GLU A 1 81 ? -1.900 1.484 -12.263 1.00 92.56 81 GLU A N 1
ATOM 606 C CA . GLU A 1 81 ? -3.284 1.968 -12.358 1.00 92.56 81 GLU A CA 1
ATOM 607 C C . GLU A 1 81 ? -4.310 0.896 -11.946 1.00 92.56 81 GLU A C 1
ATOM 609 O O . GLU A 1 81 ? -5.290 1.201 -11.256 1.00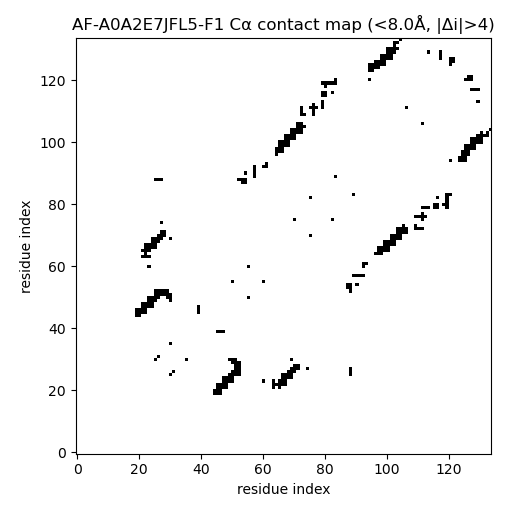 92.56 81 GLU A O 1
ATOM 614 N N . ASP A 1 82 ? -4.078 -0.364 -12.317 1.00 92.00 82 ASP A N 1
ATOM 615 C CA . ASP A 1 82 ? -4.964 -1.507 -12.078 1.00 92.00 82 ASP A CA 1
ATOM 616 C C . ASP A 1 82 ? -4.452 -2.454 -10.982 1.00 92.00 82 ASP A C 1
ATOM 618 O O . ASP A 1 82 ? -5.046 -3.505 -10.738 1.00 92.00 82 ASP A O 1
ATOM 622 N N . TRP A 1 83 ? -3.401 -2.074 -10.249 1.00 91.19 83 TRP A N 1
ATOM 623 C CA . TRP A 1 83 ? -2.743 -2.943 -9.271 1.00 91.19 83 TRP A CA 1
ATOM 624 C C . TRP A 1 83 ? -3.719 -3.486 -8.227 1.00 91.19 83 TRP A C 1
ATOM 626 O O . TRP A 1 83 ? -3.695 -4.652 -7.848 1.00 91.19 83 TRP A O 1
ATOM 636 N N . LEU A 1 84 ? -4.638 -2.640 -7.773 1.00 90.50 84 LEU A N 1
ATOM 637 C CA . LEU A 1 84 ? -5.672 -3.007 -6.809 1.00 90.50 84 LEU A CA 1
ATOM 638 C C . LEU A 1 84 ? -6.727 -3.988 -7.361 1.00 90.50 84 LEU A C 1
ATOM 640 O O . LEU A 1 84 ? -7.420 -4.621 -6.565 1.00 90.50 84 LEU A O 1
ATOM 644 N N . ASP A 1 85 ? -6.858 -4.121 -8.684 1.00 88.75 85 ASP A N 1
ATOM 645 C CA . ASP A 1 85 ? -7.705 -5.133 -9.333 1.00 88.75 85 ASP A CA 1
ATOM 646 C C . ASP A 1 85 ? -6.961 -6.459 -9.535 1.00 88.75 85 ASP A C 1
ATOM 648 O O . ASP A 1 85 ? -7.582 -7.526 -9.537 1.00 88.75 85 ASP A O 1
ATOM 652 N N . THR A 1 86 ? -5.637 -6.407 -9.680 1.00 86.19 86 THR A N 1
ATOM 653 C CA . THR A 1 86 ? -4.785 -7.583 -9.900 1.00 86.19 86 THR A CA 1
ATOM 654 C C . THR A 1 86 ? -4.276 -8.197 -8.594 1.00 86.19 86 THR A C 1
ATOM 656 O O . THR A 1 86 ? -4.069 -9.410 -8.517 1.00 86.19 86 THR A O 1
ATOM 659 N N . THR A 1 87 ? -4.131 -7.397 -7.537 1.00 84.62 87 THR A N 1
ATOM 660 C CA . THR A 1 87 ? -3.629 -7.8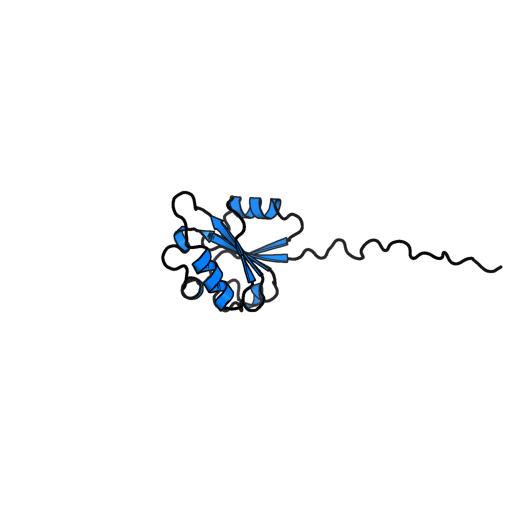38 -6.234 1.00 84.62 87 THR A CA 1
ATOM 661 C C . THR A 1 87 ? -4.679 -8.568 -5.403 1.00 84.62 87 THR A C 1
ATOM 663 O O . THR A 1 87 ? -5.844 -8.178 -5.290 1.00 84.62 87 THR A O 1
ATOM 666 N N . THR A 1 88 ? -4.247 -9.612 -4.703 1.00 82.06 88 THR A N 1
ATOM 667 C CA . THR A 1 88 ? -5.062 -10.285 -3.686 1.00 82.06 88 THR A CA 1
ATOM 668 C C . THR A 1 88 ? -4.962 -9.618 -2.312 1.00 82.06 88 THR A C 1
ATOM 670 O O . THR A 1 88 ? -5.814 -9.873 -1.459 1.00 82.06 88 THR A O 1
ATOM 673 N N . ALA A 1 89 ? -3.993 -8.716 -2.103 1.00 80.69 89 ALA A N 1
ATOM 674 C CA . ALA A 1 89 ? -3.720 -8.067 -0.817 1.00 80.69 89 ALA A CA 1
ATOM 675 C C . ALA A 1 89 ? -4.888 -7.205 -0.300 1.00 80.69 89 ALA A C 1
ATOM 677 O O . ALA A 1 89 ? -5.088 -7.094 0.907 1.00 80.69 89 ALA A O 1
ATOM 678 N N . PHE A 1 90 ? -5.685 -6.633 -1.211 1.00 83.00 90 PHE A N 1
ATOM 679 C CA . PHE A 1 90 ? -6.831 -5.773 -0.886 1.00 83.00 90 PHE A CA 1
ATOM 680 C C . PHE A 1 90 ? -8.189 -6.391 -1.221 1.00 83.00 90 PHE A C 1
ATOM 682 O O . PHE A 1 90 ? -9.229 -5.735 -1.102 1.00 83.00 90 PHE A O 1
ATOM 689 N N . LYS A 1 91 ? -8.218 -7.667 -1.615 1.00 81.25 91 LYS A N 1
ATOM 690 C CA . LYS A 1 91 ? -9.449 -8.321 -2.054 1.00 81.25 91 LYS A CA 1
ATOM 691 C C . LYS A 1 91 ? -10.493 -8.335 -0.934 1.00 81.25 91 LYS A C 1
ATOM 693 O O . LYS A 1 91 ? -10.309 -8.953 0.111 1.00 81.25 91 LYS A O 1
ATOM 698 N N . GLY A 1 92 ? -11.622 -7.667 -1.174 1.00 80.31 92 GLY A N 1
ATOM 699 C CA . GLY A 1 92 ? -12.727 -7.568 -0.216 1.00 80.31 92 GLY A CA 1
ATOM 700 C C . GLY A 1 92 ? -12.535 -6.524 0.891 1.00 80.31 92 GLY A C 1
ATOM 701 O O . GLY A 1 92 ? -13.421 -6.385 1.733 1.00 80.31 92 GLY A O 1
ATOM 702 N N . ILE A 1 93 ? -11.431 -5.769 0.894 1.00 84.69 93 ILE A N 1
ATOM 703 C CA . ILE A 1 93 ? -11.204 -4.664 1.830 1.00 84.69 93 ILE A CA 1
ATOM 704 C C . ILE A 1 93 ? -11.854 -3.397 1.267 1.00 84.69 93 ILE A C 1
ATOM 706 O O . ILE A 1 93 ? -11.532 -2.946 0.171 1.00 84.69 93 ILE A O 1
ATOM 710 N N . SER A 1 94 ? -12.760 -2.781 2.029 1.00 88.31 94 SER A N 1
ATOM 711 C CA . SER A 1 94 ? -13.302 -1.466 1.669 1.00 88.31 94 SER A CA 1
ATOM 712 C C . SER A 1 94 ? -12.267 -0.377 1.935 1.00 88.31 94 SER A C 1
ATOM 714 O O . SER A 1 94 ? -11.965 -0.109 3.094 1.00 88.31 94 SER A O 1
ATOM 716 N N . LEU A 1 95 ? -11.800 0.305 0.889 1.00 90.69 95 LEU A N 1
ATOM 717 C CA . LEU A 1 95 ? -10.817 1.393 0.981 1.00 90.69 95 LEU A CA 1
ATOM 718 C C . LEU A 1 95 ? -11.403 2.762 1.355 1.00 90.69 95 LEU A C 1
ATOM 720 O O . LEU A 1 95 ? -10.657 3.670 1.713 1.00 90.69 95 LEU A O 1
ATOM 724 N N . LYS A 1 96 ? -12.730 2.908 1.315 1.00 92.81 96 LYS A N 1
ATOM 725 C CA . LYS A 1 96 ?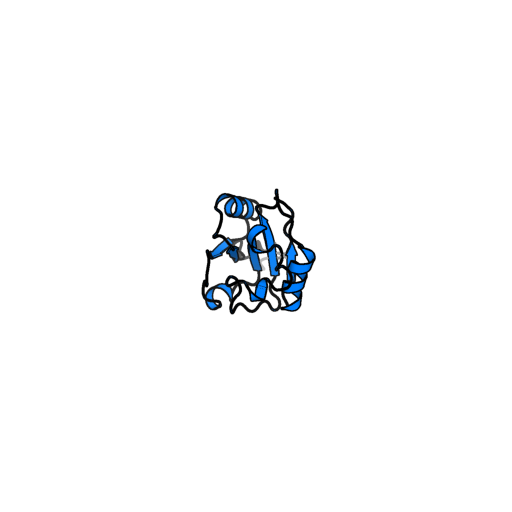 -13.415 4.173 1.594 1.00 92.81 96 LYS A CA 1
ATOM 726 C C . LYS A 1 96 ? -12.999 4.773 2.947 1.00 92.81 96 LYS A C 1
ATOM 728 O O . LYS A 1 96 ? -13.172 4.130 3.980 1.00 92.81 96 LYS A O 1
ATOM 733 N N . GLU A 1 97 ? -12.513 6.015 2.911 1.00 90.62 97 GLU A N 1
ATOM 734 C CA . GLU A 1 97 ? -12.102 6.850 4.053 1.00 90.62 97 GLU A CA 1
ATOM 735 C C . GLU A 1 97 ? -10.964 6.263 4.912 1.00 90.62 97 GLU A C 1
ATOM 737 O O . GLU A 1 97 ? -10.732 6.715 6.038 1.00 90.62 97 GLU A O 1
ATOM 742 N N . ARG A 1 98 ? -10.230 5.272 4.388 1.00 91.19 98 ARG A N 1
ATOM 743 C CA . ARG A 1 98 ? -9.049 4.707 5.051 1.00 91.19 98 ARG A CA 1
ATOM 744 C C . ARG A 1 98 ? -7.796 5.482 4.696 1.00 91.19 98 ARG A C 1
ATOM 746 O O . ARG A 1 98 ? -7.615 5.856 3.540 1.00 91.19 98 ARG A O 1
ATOM 753 N N . ASN A 1 99 ? -6.909 5.649 5.670 1.00 94.44 99 ASN A N 1
ATOM 754 C CA . ASN A 1 99 ? -5.565 6.138 5.401 1.00 94.44 99 ASN A CA 1
ATOM 755 C C . ASN A 1 99 ? -4.715 4.956 4.938 1.00 94.44 99 ASN A C 1
ATOM 757 O O . ASN A 1 99 ? -4.670 3.932 5.623 1.00 94.44 99 ASN A O 1
ATOM 761 N N . VAL A 1 100 ? -4.065 5.083 3.783 1.00 94.12 100 VAL A N 1
ATOM 762 C CA . VAL A 1 100 ? -3.182 4.036 3.256 1.00 94.12 100 VAL A CA 1
ATOM 763 C C . VAL A 1 100 ? -1.778 4.602 3.123 1.00 94.12 100 VAL A C 1
ATOM 765 O O . VAL A 1 100 ? -1.495 5.365 2.207 1.00 94.12 100 VAL A O 1
ATOM 768 N N . PHE A 1 101 ? -0.904 4.241 4.049 1.00 94.38 101 PHE A N 1
ATOM 769 C CA . PHE A 1 101 ? 0.496 4.638 4.057 1.00 94.38 101 PHE A CA 1
ATOM 770 C C . PHE A 1 101 ? 1.297 3.625 3.242 1.00 94.38 101 PHE A C 1
ATOM 772 O O . PHE A 1 101 ? 1.417 2.471 3.639 1.00 94.38 101 PHE A O 1
ATOM 779 N N . ILE A 1 102 ? 1.799 4.034 2.083 1.00 92.56 102 ILE A N 1
ATOM 780 C CA . ILE A 1 102 ? 2.479 3.163 1.125 1.00 92.56 102 ILE A CA 1
ATOM 781 C C . ILE A 1 102 ? 3.980 3.371 1.256 1.00 92.56 102 ILE A C 1
ATOM 783 O O . ILE A 1 102 ? 4.455 4.496 1.129 1.00 92.56 102 ILE A O 1
ATOM 787 N N . GLN A 1 103 ? 4.725 2.294 1.473 1.00 89.94 103 GLN A N 1
ATOM 788 C CA . GLN A 1 103 ? 6.181 2.293 1.455 1.00 89.94 103 GLN A CA 1
ATOM 789 C C . GLN A 1 103 ? 6.663 1.275 0.427 1.00 89.94 103 GLN A C 1
ATOM 791 O O . GLN A 1 103 ? 6.427 0.070 0.550 1.00 89.94 103 GLN A O 1
ATOM 796 N N . GLY A 1 104 ? 7.329 1.786 -0.603 1.00 88.75 104 GLY A N 1
ATOM 797 C CA . GLY A 1 104 ? 8.003 0.967 -1.597 1.00 88.75 104 GLY A CA 1
ATOM 798 C C . GLY A 1 104 ? 9.323 0.423 -1.066 1.00 88.75 104 GLY A C 1
ATOM 799 O O . GLY A 1 104 ? 10.057 1.155 -0.405 1.00 88.75 104 GLY A O 1
ATOM 800 N N . TYR A 1 105 ? 9.672 -0.808 -1.423 1.00 86.25 105 TYR A N 1
ATOM 801 C CA . TYR A 1 105 ? 11.011 -1.361 -1.214 1.00 86.25 105 TYR A CA 1
ATOM 802 C C . TYR A 1 105 ? 11.531 -2.056 -2.477 1.00 86.25 105 TYR A C 1
ATOM 804 O O . TYR A 1 105 ? 10.759 -2.376 -3.384 1.00 86.25 105 TYR A O 1
ATOM 812 N N . ARG A 1 106 ? 12.851 -2.289 -2.531 1.00 84.12 106 ARG A N 1
ATOM 813 C CA . ARG A 1 106 ? 13.585 -2.705 -3.744 1.00 84.12 106 ARG A CA 1
ATOM 814 C C . ARG A 1 106 ? 13.501 -1.685 -4.887 1.00 84.12 106 ARG A C 1
ATOM 816 O O . ARG A 1 106 ? 13.384 -2.042 -6.057 1.00 84.12 106 ARG A O 1
ATOM 823 N N . ASN A 1 107 ? 13.538 -0.400 -4.541 1.00 80.12 107 ASN A N 1
ATOM 824 C CA . ASN A 1 107 ? 13.438 0.693 -5.512 1.00 80.12 107 ASN A CA 1
ATOM 825 C C . ASN A 1 107 ? 14.780 1.002 -6.207 1.00 80.12 107 ASN A C 1
ATOM 827 O O . ASN A 1 107 ? 14.862 1.931 -7.007 1.00 80.12 107 ASN A O 1
ATOM 831 N N . GLU A 1 108 ? 15.862 0.281 -5.885 1.00 79.44 108 GLU A N 1
ATOM 832 C CA . GLU A 1 108 ? 17.220 0.643 -6.315 1.00 79.44 108 GLU A CA 1
ATOM 833 C C . GLU A 1 108 ? 17.455 0.387 -7.811 1.00 79.44 108 GLU A C 1
ATOM 835 O O . GLU A 1 108 ? 18.317 1.021 -8.420 1.00 79.44 108 GLU A O 1
ATOM 840 N N . LEU A 1 109 ? 16.700 -0.541 -8.407 1.00 74.69 109 LEU A N 1
ATOM 841 C CA . LEU A 1 109 ? 16.819 -0.929 -9.820 1.00 74.69 109 LEU A CA 1
ATOM 842 C C . LEU A 1 109 ? 15.621 -0.497 -10.668 1.00 74.69 109 LEU A C 1
ATOM 844 O O . LEU A 1 109 ? 15.693 -0.508 -11.897 1.00 74.69 109 LEU A O 1
ATOM 848 N N . LEU A 1 110 ? 14.518 -0.158 -10.014 1.00 82.94 110 LEU A N 1
ATOM 849 C CA . LEU A 1 110 ? 13.197 -0.074 -10.602 1.00 82.94 110 LEU A CA 1
ATOM 850 C C . LEU A 1 110 ? 12.392 0.984 -9.840 1.00 82.94 110 LEU A C 1
ATOM 852 O O . LEU A 1 110 ? 12.321 0.937 -8.615 1.00 82.94 110 LEU A O 1
ATOM 856 N N . SER A 1 111 ? 11.803 1.945 -10.557 1.00 85.31 111 SER A N 1
ATOM 857 C CA . SER A 1 111 ? 10.999 3.013 -9.954 1.00 85.31 111 SER A CA 1
ATOM 858 C C . SER A 1 111 ? 9.577 2.975 -10.521 1.00 85.31 111 SER A C 1
ATOM 860 O O . SER A 1 111 ? 9.405 3.265 -11.706 1.00 85.31 111 SER A O 1
ATOM 862 N N . PRO A 1 112 ? 8.586 2.577 -9.709 1.00 89.50 112 PRO A N 1
ATOM 863 C CA . PRO A 1 112 ? 7.175 2.568 -10.084 1.00 89.50 112 PRO A CA 1
ATOM 864 C C . PRO A 1 112 ? 6.614 3.967 -10.331 1.00 89.50 112 PRO A C 1
ATOM 866 O O . PRO A 1 112 ? 7.095 4.950 -9.754 1.00 89.50 112 PRO A O 1
ATOM 869 N N . ASP A 1 113 ? 5.534 4.051 -11.107 1.00 93.44 113 ASP A N 1
ATOM 870 C CA . ASP A 1 113 ? 4.721 5.267 -11.155 1.00 93.44 113 ASP A CA 1
ATOM 871 C C . ASP A 1 113 ? 3.887 5.397 -9.869 1.00 93.44 113 ASP A C 1
ATOM 873 O O . ASP A 1 113 ? 2.747 4.934 -9.750 1.00 93.44 113 ASP A O 1
ATOM 877 N N . TRP A 1 114 ? 4.486 6.036 -8.863 1.00 92.00 114 TRP A N 1
ATOM 878 C CA . TRP A 1 114 ? 3.834 6.265 -7.577 1.00 92.00 114 TRP A CA 1
ATOM 879 C C . TRP A 1 114 ? 2.573 7.119 -7.700 1.00 92.00 114 TRP A C 1
ATOM 881 O O . TRP A 1 114 ? 1.642 6.922 -6.924 1.00 92.00 114 TRP A O 1
ATOM 891 N N . GLU A 1 115 ? 2.511 8.056 -8.646 1.00 94.38 115 GLU A N 1
ATOM 892 C CA . GLU A 1 115 ? 1.335 8.909 -8.819 1.00 94.38 115 GLU A CA 1
ATOM 893 C C . GLU A 1 115 ? 0.153 8.103 -9.365 1.00 94.38 115 GLU A C 1
ATOM 895 O O . GLU A 1 115 ? -0.963 8.227 -8.844 1.00 94.38 115 GLU A O 1
ATOM 900 N N . ALA A 1 116 ? 0.400 7.221 -10.337 1.00 95.19 116 ALA A N 1
ATOM 901 C CA . ALA A 1 116 ? -0.596 6.284 -10.847 1.00 95.19 116 ALA A CA 1
ATOM 902 C C . ALA A 1 116 ? -1.109 5.348 -9.740 1.00 95.19 116 ALA A C 1
ATOM 904 O O . ALA A 1 116 ? -2.323 5.210 -9.552 1.00 95.19 116 ALA A O 1
ATOM 905 N N . LEU A 1 117 ? -0.201 4.786 -8.931 1.00 95.00 117 LEU A N 1
ATOM 906 C CA . LEU A 1 117 ? -0.573 3.915 -7.814 1.00 95.00 117 LEU A CA 1
ATOM 907 C C . LEU A 1 117 ? -1.431 4.661 -6.779 1.00 95.00 117 LEU A C 1
ATOM 909 O O . LEU A 1 117 ? -2.514 4.199 -6.412 1.00 95.00 117 LEU A O 1
ATOM 913 N N . LEU A 1 118 ? -0.986 5.839 -6.325 1.00 95.88 118 LEU A N 1
ATOM 914 C CA . LEU A 1 118 ? -1.735 6.674 -5.377 1.00 95.88 118 LEU A CA 1
ATOM 915 C C . LEU A 1 118 ? -3.114 7.050 -5.943 1.00 95.88 118 LEU A C 1
ATOM 917 O O . LEU A 1 118 ? -4.117 6.985 -5.229 1.00 95.88 118 LEU A O 1
ATOM 921 N N . SER A 1 119 ? -3.194 7.378 -7.232 1.00 95.88 119 SER A N 1
ATOM 922 C CA . SER A 1 119 ? -4.457 7.682 -7.910 1.00 95.88 119 SER A CA 1
ATOM 923 C C . SER A 1 119 ? -5.408 6.482 -7.919 1.00 95.88 119 SER A C 1
ATOM 925 O O . SER A 1 119 ? -6.602 6.645 -7.651 1.00 95.88 119 SER A O 1
ATOM 927 N N . SER A 1 120 ? -4.894 5.263 -8.123 1.00 94.69 120 SER A N 1
ATOM 928 C CA . SER A 1 120 ? -5.687 4.028 -8.052 1.00 94.69 120 SER A CA 1
ATOM 929 C C . SER A 1 120 ? -6.317 3.826 -6.666 1.00 94.69 120 SER A C 1
ATOM 931 O O . SER A 1 120 ? -7.508 3.508 -6.557 1.00 94.69 120 SER A O 1
ATOM 933 N N . PHE A 1 121 ? -5.574 4.096 -5.587 1.00 95.56 121 PHE A N 1
ATOM 934 C CA . PHE A 1 121 ? -6.107 4.072 -4.218 1.00 95.56 121 PHE A CA 1
ATOM 935 C C . PHE A 1 121 ? -7.157 5.162 -3.976 1.00 95.56 121 PHE A C 1
ATOM 937 O O . PHE A 1 121 ? -8.244 4.877 -3.460 1.00 95.56 121 PHE A O 1
ATOM 944 N N . ALA A 1 122 ? -6.856 6.402 -4.366 1.00 96.06 122 ALA A N 1
ATOM 945 C CA . ALA A 1 122 ? -7.758 7.537 -4.195 1.00 96.06 122 ALA A CA 1
ATOM 946 C C . ALA A 1 122 ? -9.085 7.335 -4.949 1.00 96.06 122 ALA A C 1
ATOM 948 O O . ALA A 1 122 ? -10.153 7.629 -4.411 1.00 96.06 122 ALA A O 1
ATOM 949 N N . SER A 1 123 ? -9.045 6.744 -6.150 1.00 95.06 123 SER A N 1
ATOM 950 C CA . SER A 1 123 ? -10.243 6.425 -6.944 1.00 95.06 123 SER A CA 1
ATOM 951 C C . SER A 1 123 ? -11.201 5.450 -6.238 1.00 95.06 123 SER A C 1
ATOM 953 O O . SER A 1 123 ? -12.413 5.512 -6.445 1.00 95.06 123 SER A O 1
ATOM 955 N N . ARG A 1 124 ? -10.680 4.598 -5.339 1.00 93.56 124 ARG A N 1
ATOM 956 C CA . ARG A 1 124 ? -11.461 3.680 -4.487 1.00 93.56 124 ARG A CA 1
ATOM 957 C C . ARG A 1 124 ? -11.835 4.286 -3.125 1.00 93.56 124 ARG A C 1
ATOM 959 O O . ARG A 1 124 ? -12.366 3.590 -2.257 1.00 93.56 124 ARG A O 1
ATOM 966 N N . GLY A 1 125 ? -11.594 5.584 -2.941 1.00 94.00 125 GLY A N 1
ATOM 967 C CA . GLY A 1 125 ? -11.992 6.358 -1.767 1.00 94.00 125 GLY A CA 1
ATOM 968 C C . GLY A 1 125 ? -11.009 6.320 -0.598 1.00 94.00 125 GLY A C 1
ATOM 969 O O . GLY A 1 125 ? -11.386 6.766 0.485 1.00 94.00 125 GLY A O 1
ATOM 970 N N . ALA A 1 126 ? -9.793 5.798 -0.782 1.00 95.69 126 ALA A N 1
ATOM 971 C CA . ALA A 1 126 ? -8.738 5.901 0.225 1.00 95.69 126 ALA A CA 1
ATOM 972 C C . ALA A 1 126 ? -8.142 7.317 0.289 1.00 95.69 126 ALA A C 1
ATOM 974 O O . ALA A 1 126 ? -8.295 8.127 -0.625 1.00 95.69 126 ALA A O 1
ATOM 975 N N . LEU A 1 127 ? -7.403 7.576 1.366 1.00 97.00 127 LEU A N 1
ATOM 976 C CA . LEU A 1 127 ? -6.503 8.709 1.552 1.00 97.00 127 LEU A CA 1
ATOM 977 C C . LEU A 1 127 ? -5.061 8.175 1.528 1.00 97.00 127 LEU A C 1
ATOM 979 O O . LEU A 1 127 ? -4.506 7.860 2.586 1.00 97.00 127 LEU A O 1
ATOM 983 N N . PRO A 1 128 ? -4.476 7.962 0.337 1.00 95.81 128 PRO A N 1
ATOM 984 C CA . PRO A 1 128 ? -3.168 7.345 0.229 1.00 95.81 128 PRO A CA 1
ATOM 985 C C . PRO A 1 128 ? -2.046 8.359 0.491 1.00 95.81 128 PRO A C 1
ATOM 987 O O . PRO A 1 128 ? -2.131 9.523 0.100 1.00 95.81 128 PRO A O 1
ATOM 990 N N . VAL A 1 129 ? -0.984 7.907 1.152 1.00 94.38 129 VAL A N 1
ATOM 991 C CA . VAL A 1 129 ? 0.198 8.699 1.502 1.00 94.38 129 VAL A CA 1
ATOM 992 C C . VAL A 1 129 ? 1.431 7.878 1.166 1.00 94.38 129 VAL A C 1
ATOM 994 O O . VAL A 1 129 ? 1.604 6.788 1.701 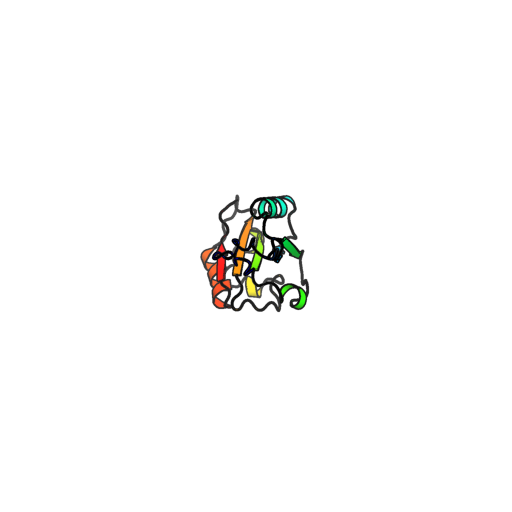1.00 94.38 129 VAL A O 1
ATOM 997 N N . LEU A 1 130 ? 2.307 8.404 0.313 1.00 91.38 130 LEU A N 1
ATOM 998 C CA . LEU A 1 130 ? 3.615 7.801 0.088 1.00 91.38 130 LEU A CA 1
ATOM 999 C C . LEU A 1 130 ? 4.528 8.133 1.275 1.00 91.38 130 LEU A C 1
ATOM 1001 O O . LEU A 1 130 ? 4.794 9.304 1.557 1.00 91.38 130 LEU A O 1
ATOM 1005 N N . LEU A 1 131 ? 4.990 7.106 1.981 1.00 85.94 131 LEU A N 1
ATOM 1006 C CA . LEU A 1 131 ? 6.071 7.224 2.949 1.00 85.94 131 LEU A CA 1
ATOM 1007 C C . LEU A 1 131 ? 7.370 7.399 2.154 1.00 85.94 131 LEU A C 1
ATOM 1009 O O . LEU A 1 131 ? 7.594 6.692 1.172 1.00 85.94 131 LEU A O 1
ATOM 1013 N N . GLY A 1 132 ? 8.172 8.404 2.517 1.00 67.50 132 GLY A N 1
ATOM 1014 C CA . GLY A 1 132 ? 9.385 8.762 1.777 1.00 67.50 132 GLY A CA 1
ATOM 1015 C C . GLY A 1 132 ? 10.343 7.576 1.585 1.00 67.50 132 GLY A C 1
ATOM 1016 O O . GLY A 1 132 ? 10.238 6.582 2.306 1.00 67.50 132 GLY A O 1
ATOM 1017 N N . PRO A 1 133 ? 11.277 7.667 0.621 1.00 53.12 133 PRO A N 1
ATOM 1018 C CA . PRO A 1 133 ? 12.229 6.592 0.372 1.00 53.12 133 PRO A CA 1
ATOM 1019 C C . PRO A 1 133 ? 13.006 6.267 1.654 1.00 53.12 133 PRO A C 1
ATOM 1021 O O . PRO A 1 133 ? 13.493 7.174 2.333 1.00 53.12 133 PRO A O 1
ATOM 1024 N N . SER A 1 134 ? 13.055 4.974 1.980 1.00 46.56 134 SER A N 1
ATOM 1025 C CA . SER A 1 134 ? 13.981 4.391 2.963 1.00 46.56 134 SER A CA 1
ATOM 1026 C C . SER A 1 134 ? 15.378 4.328 2.363 1.00 46.56 134 SER A C 1
ATOM 1028 O O . SER A 1 134 ? 15.454 4.019 1.151 1.00 46.56 134 SER A O 1
#